Protein AF-A0A2V8KGR1-F1 (afdb_monomer_lite)

Foldseek 3Di:
DWADPFDDGDWDWDWDFDQWDDDDPDIDGRDIDIDTDDPVCVVVDPDDDAQVRQVQFDWDQDPVVRDIDTHNDDDDDPPPDDDFDWDDFDRWIWTWDADVNDIDIDTDDPPDPDDDDDPVVCVVVVNDPPPPPPDDPDRTHDTGGDDDDDDDPD

Radius of gyration: 18.19 Å; chains: 1; bounding box: 39×39×48 Å

Secondary structure (DSSP, 8-state):
-B--SSSSS-B--EEEEEEEEEETTEEEEEEEEEE---TTHHHH-S----HHHHTTSEEEEETTTTEEEEESSPPPPPTT------EEETTEEEEEEEETTEEEEEE--TT-SS----HHHHHHTT--TTSTT--------------S------

pLDDT: mean 80.31, std 16.58, range [27.61, 96.88]

Structure (mmCIF, N/CA/C/O backbone):
data_AF-A0A2V8KGR1-F1
#
_entry.id   AF-A0A2V8KGR1-F1
#
loop_
_atom_site.group_PDB
_atom_site.id
_atom_site.type_symbol
_atom_site.label_atom_id
_atom_site.label_alt_id
_atom_site.label_comp_id
_atom_site.label_asym_id
_atom_site.label_entity_id
_atom_site.label_seq_id
_atom_site.pdbx_PDB_ins_code
_atom_site.Cartn_x
_atom_site.Cartn_y
_atom_site.Cartn_z
_atom_site.occupancy
_atom_site.B_iso_or_equiv
_atom_site.auth_seq_id
_atom_site.auth_comp_id
_atom_site.auth_asym_id
_atom_site.auth_atom_id
_atom_site.pdbx_PDB_model_num
ATOM 1 N N . MET A 1 1 ? 5.057 18.222 -7.272 1.00 41.38 1 MET A N 1
ATOM 2 C CA . MET A 1 1 ? 5.621 17.840 -5.953 1.00 41.38 1 MET A CA 1
ATOM 3 C C . MET A 1 1 ? 4.962 16.544 -5.471 1.00 41.38 1 MET A C 1
ATOM 5 O O . MET A 1 1 ? 3.904 16.206 -5.985 1.00 41.38 1 MET A O 1
ATOM 9 N N . VAL A 1 2 ? 5.567 15.798 -4.538 1.00 46.12 2 VAL A N 1
ATOM 10 C CA . VAL A 1 2 ? 5.048 14.506 -4.032 1.00 46.12 2 VAL A CA 1
ATOM 11 C C . VAL A 1 2 ? 4.695 14.666 -2.539 1.00 46.12 2 VAL A C 1
ATOM 13 O O . VAL A 1 2 ? 5.560 14.976 -1.726 1.00 46.12 2 VAL A O 1
ATOM 16 N N . TYR A 1 3 ? 3.400 14.586 -2.212 1.00 50.22 3 TYR A N 1
ATOM 17 C CA . TYR A 1 3 ? 2.800 14.676 -0.865 1.00 50.22 3 TYR A CA 1
ATOM 18 C C . TYR A 1 3 ? 2.399 13.311 -0.286 1.00 50.22 3 TYR A C 1
ATOM 20 O O . TYR A 1 3 ? 1.407 12.711 -0.713 1.00 50.22 3 TYR A O 1
ATOM 28 N N . GLY A 1 4 ? 3.165 12.819 0.685 1.00 53.12 4 GLY A N 1
ATOM 29 C CA . GLY A 1 4 ? 2.886 11.546 1.340 1.00 53.12 4 GLY A CA 1
ATOM 30 C C . GLY A 1 4 ? 1.766 11.655 2.355 1.00 53.12 4 GLY A C 1
ATOM 31 O O . GLY A 1 4 ? 1.588 12.693 2.992 1.00 53.12 4 GLY A O 1
ATOM 32 N N . ILE A 1 5 ? 1.022 10.565 2.533 1.00 49.81 5 ILE A N 1
ATOM 33 C CA . ILE A 1 5 ? 0.275 10.368 3.772 1.00 49.81 5 ILE A CA 1
ATOM 34 C C . ILE A 1 5 ? 1.272 9.742 4.753 1.00 49.81 5 ILE A C 1
ATOM 36 O O . ILE A 1 5 ? 1.538 8.547 4.703 1.00 49.81 5 ILE A O 1
ATOM 40 N N . GLY A 1 6 ? 1.877 10.595 5.581 1.00 50.88 6 GLY A N 1
ATOM 41 C CA . GLY A 1 6 ? 2.868 10.241 6.598 1.00 50.88 6 GLY A CA 1
ATOM 42 C C . GLY A 1 6 ? 4.137 11.092 6.488 1.00 50.88 6 GLY A C 1
ATOM 43 O O . GLY A 1 6 ? 4.837 11.039 5.489 1.00 50.88 6 GLY A O 1
ATOM 44 N N . GLY A 1 7 ? 4.504 11.812 7.548 1.00 52.94 7 GLY A N 1
ATOM 45 C CA . GLY A 1 7 ? 5.846 12.395 7.691 1.00 52.94 7 GLY A CA 1
ATOM 46 C C . GLY A 1 7 ? 6.044 13.796 7.108 1.00 52.94 7 GLY A C 1
ATOM 47 O O . GLY A 1 7 ? 5.132 14.376 6.528 1.00 52.94 7 GLY A O 1
ATOM 48 N N . ALA A 1 8 ? 7.241 14.351 7.358 1.00 48.28 8 ALA A N 1
ATOM 49 C CA . ALA A 1 8 ? 7.606 15.773 7.496 1.00 48.28 8 ALA A CA 1
ATOM 50 C C . ALA A 1 8 ? 7.490 16.683 6.247 1.00 48.28 8 ALA A C 1
ATOM 52 O O . ALA A 1 8 ? 8.313 17.572 6.031 1.00 48.28 8 ALA A O 1
ATOM 53 N N . GLY A 1 9 ? 6.436 16.525 5.452 1.00 57.50 9 GLY A N 1
ATOM 54 C CA . GLY A 1 9 ? 6.117 17.414 4.347 1.00 57.50 9 GLY A CA 1
ATOM 55 C C . GLY A 1 9 ? 6.811 17.041 3.040 1.00 57.50 9 GLY A C 1
ATOM 56 O O . GLY A 1 9 ? 7.063 15.881 2.737 1.00 57.50 9 GLY A O 1
ATOM 57 N N . LYS A 1 10 ? 7.010 18.053 2.199 1.00 57.62 10 LYS A N 1
ATOM 58 C CA . LYS A 1 10 ? 7.385 17.915 0.790 1.00 57.62 10 LYS A CA 1
ATOM 59 C C . LYS A 1 10 ? 8.827 17.431 0.649 1.00 57.62 10 LYS A C 1
ATOM 61 O O . LYS A 1 10 ? 9.735 18.085 1.151 1.00 57.62 10 LYS A O 1
ATOM 66 N N . VAL A 1 11 ? 9.035 16.366 -0.121 1.00 63.50 11 VAL A N 1
ATOM 67 C CA . VAL A 1 11 ? 10.366 15.979 -0.605 1.00 63.50 11 VAL A CA 1
ATOM 68 C C . VAL A 1 11 ? 10.469 16.362 -2.079 1.00 63.50 11 VAL A C 1
ATOM 70 O O . VAL A 1 11 ? 9.595 16.014 -2.881 1.00 63.50 11 VAL A O 1
ATOM 73 N N . ASP A 1 12 ? 11.523 17.093 -2.445 1.00 66.56 12 ASP A N 1
ATOM 74 C CA . ASP A 1 12 ? 11.815 17.363 -3.850 1.00 66.56 12 ASP A CA 1
ATOM 75 C C . ASP A 1 12 ? 12.195 16.055 -4.545 1.00 66.56 12 ASP A C 1
ATOM 77 O O . ASP A 1 12 ? 13.156 15.378 -4.179 1.00 66.56 12 ASP A O 1
ATOM 81 N N . THR A 1 13 ? 11.425 15.703 -5.570 1.00 69.94 13 THR A N 1
ATOM 82 C CA . THR A 1 13 ? 11.670 14.527 -6.401 1.00 69.94 13 THR A CA 1
ATOM 83 C C . THR A 1 13 ? 11.960 14.959 -7.831 1.00 69.94 13 THR A C 1
ATOM 85 O O . THR A 1 13 ? 11.385 15.925 -8.339 1.00 69.94 13 THR A O 1
ATOM 88 N N . LYS A 1 14 ? 12.853 14.229 -8.498 1.00 78.25 14 LYS A N 1
ATOM 89 C CA . LYS A 1 14 ? 13.087 14.346 -9.937 1.00 78.25 1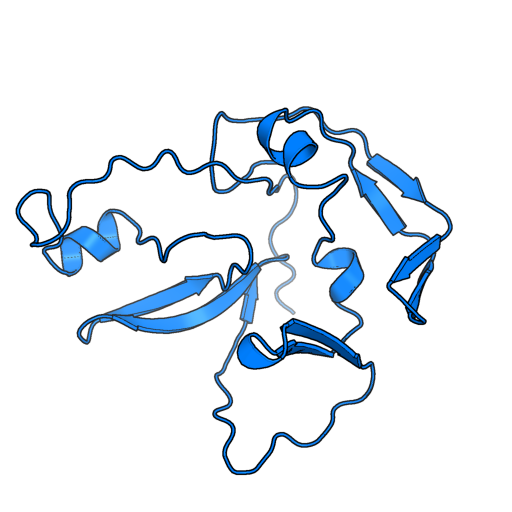4 LYS A CA 1
ATOM 90 C C . LYS A 1 14 ? 12.598 13.070 -10.603 1.00 78.25 14 LYS A C 1
ATOM 92 O O . LYS A 1 14 ? 12.900 11.980 -10.122 1.00 78.25 14 LYS A O 1
ATOM 97 N N . LEU A 1 15 ? 11.847 13.225 -11.691 1.00 81.50 15 LEU A N 1
ATOM 98 C CA . LEU A 1 15 ? 11.360 12.112 -12.500 1.00 81.50 15 LEU A CA 1
ATOM 99 C C . LEU A 1 15 ? 12.330 11.836 -13.648 1.00 81.50 15 LEU A C 1
ATOM 101 O O . LEU A 1 15 ? 12.740 12.753 -14.359 1.00 81.50 15 LEU A O 1
ATOM 105 N N . TYR A 1 16 ? 12.640 10.562 -13.849 1.00 86.25 16 TYR A N 1
ATOM 106 C CA . TYR A 1 16 ? 13.485 10.065 -14.928 1.00 86.25 16 TYR A CA 1
ATOM 107 C C . TYR A 1 16 ? 12.762 8.947 -15.675 1.00 86.25 16 TYR A C 1
ATOM 109 O O . TYR A 1 16 ? 12.015 8.178 -15.077 1.00 86.25 16 TYR A O 1
ATOM 117 N N . GLY A 1 17 ? 12.991 8.833 -16.981 1.00 88.56 17 GLY A N 1
ATOM 118 C CA . GLY A 1 17 ? 12.530 7.679 -17.750 1.00 88.56 17 GLY A CA 1
ATOM 119 C C . GLY A 1 17 ? 13.525 6.529 -17.633 1.00 88.56 17 GLY A C 1
ATOM 120 O O . GLY A 1 17 ? 14.695 6.692 -17.976 1.00 88.56 17 GLY A O 1
ATOM 121 N N . VAL A 1 18 ? 13.064 5.362 -17.193 1.00 91.94 18 VAL A N 1
ATOM 122 C CA . VAL A 1 18 ? 13.853 4.127 -17.170 1.00 91.94 18 VAL A CA 1
ATOM 123 C C . VAL A 1 18 ? 13.331 3.179 -18.243 1.00 91.94 18 VAL A C 1
ATOM 125 O O . VAL A 1 18 ? 12.129 2.945 -18.376 1.00 91.94 18 VAL A O 1
ATOM 128 N N . LYS A 1 19 ? 14.253 2.627 -19.041 1.00 94.44 19 LYS A N 1
ATOM 129 C CA . LYS A 1 19 ? 13.914 1.766 -20.182 1.00 94.44 19 LYS A CA 1
ATOM 130 C C . LYS A 1 19 ? 13.185 0.497 -19.751 1.00 94.44 19 LYS A C 1
ATOM 132 O O . LYS A 1 19 ? 12.259 0.076 -20.438 1.00 94.44 19 LYS A O 1
ATOM 137 N N . GLU A 1 20 ? 13.626 -0.123 -18.663 1.00 94.06 20 GLU A N 1
ATOM 138 C CA . GLU A 1 20 ? 13.070 -1.376 -18.162 1.00 94.06 20 GLU A CA 1
ATOM 139 C C . GLU A 1 20 ? 13.290 -1.500 -16.651 1.00 94.06 20 GLU A C 1
ATOM 141 O O . GLU A 1 20 ? 14.375 -1.194 -16.161 1.00 94.06 20 GLU A O 1
ATOM 146 N N . ILE A 1 21 ? 12.272 -1.985 -15.940 1.00 91.50 21 ILE A N 1
ATOM 147 C CA . ILE A 1 21 ? 12.392 -2.574 -14.605 1.00 91.50 21 ILE A CA 1
ATOM 148 C C . ILE A 1 21 ? 11.990 -4.045 -14.720 1.00 91.50 21 ILE A C 1
ATOM 150 O O . ILE A 1 21 ? 10.981 -4.371 -15.352 1.00 91.50 21 ILE A O 1
ATOM 154 N N . ALA A 1 22 ? 12.784 -4.924 -14.112 1.00 92.94 22 ALA A N 1
ATOM 155 C CA . ALA A 1 22 ? 12.485 -6.345 -14.001 1.00 92.94 22 ALA A CA 1
ATOM 156 C C . ALA A 1 22 ? 12.146 -6.699 -12.547 1.00 92.94 22 ALA A C 1
ATOM 158 O O . ALA A 1 22 ? 12.873 -6.320 -11.631 1.00 92.94 22 ALA A O 1
ATOM 159 N N . VAL A 1 23 ? 11.052 -7.433 -12.353 1.00 89.44 23 VAL A N 1
ATOM 160 C CA . VAL A 1 23 ? 10.612 -7.985 -11.066 1.00 89.44 23 VAL A CA 1
ATOM 161 C C . VAL A 1 23 ? 10.447 -9.489 -11.262 1.00 89.44 23 VAL A C 1
ATOM 163 O O . VAL A 1 23 ? 9.437 -9.950 -11.796 1.00 89.44 23 VAL A O 1
ATOM 166 N N . GLY A 1 24 ? 11.486 -10.252 -10.917 1.00 88.38 24 GLY A N 1
ATOM 167 C CA . GLY A 1 24 ? 11.596 -11.648 -11.345 1.00 88.38 24 GLY A CA 1
ATOM 168 C C . GLY A 1 24 ? 11.547 -11.753 -12.874 1.00 88.38 24 GLY A C 1
ATOM 169 O O . GLY A 1 24 ? 12.273 -11.043 -13.572 1.00 88.38 24 GLY A O 1
ATOM 170 N N . ASP A 1 25 ? 10.646 -12.587 -13.393 1.00 89.50 25 ASP A N 1
ATOM 171 C CA . ASP A 1 25 ? 10.454 -12.786 -14.839 1.00 89.50 25 ASP A CA 1
ATOM 172 C C . ASP A 1 25 ? 9.572 -11.713 -15.502 1.00 89.50 25 ASP A C 1
ATOM 174 O O . ASP A 1 25 ? 9.445 -11.654 -16.730 1.00 89.50 25 ASP A O 1
ATOM 178 N N . VAL A 1 26 ? 8.948 -10.842 -14.706 1.00 90.94 26 VAL A N 1
ATOM 179 C CA . VAL A 1 26 ? 8.109 -9.760 -15.216 1.00 90.94 26 VAL A CA 1
ATOM 180 C C . VAL A 1 26 ? 8.984 -8.577 -15.608 1.00 90.94 26 VAL A C 1
ATOM 182 O O . VAL A 1 26 ? 9.727 -8.037 -14.794 1.00 90.94 26 VAL A O 1
ATOM 185 N N . LYS A 1 27 ? 8.852 -8.127 -16.858 1.00 92.38 27 LYS A N 1
ATOM 186 C CA . LYS A 1 27 ? 9.534 -6.938 -17.385 1.00 92.38 27 LYS A CA 1
ATOM 187 C C . LYS A 1 27 ? 8.529 -5.844 -17.709 1.00 92.38 27 LYS A C 1
ATOM 189 O O . LYS A 1 27 ? 7.584 -6.079 -18.468 1.00 92.38 27 LYS A O 1
ATOM 194 N N . ILE A 1 28 ? 8.771 -4.648 -17.183 1.00 90.56 28 ILE A N 1
ATOM 195 C CA . ILE A 1 28 ? 7.973 -3.442 -17.423 1.00 90.56 28 ILE A CA 1
ATOM 196 C C . ILE A 1 28 ? 8.874 -2.422 -18.108 1.00 90.56 28 ILE A C 1
ATOM 198 O O . ILE A 1 28 ? 9.984 -2.175 -17.647 1.00 90.56 28 ILE A O 1
ATOM 202 N N . LYS A 1 29 ? 8.424 -1.850 -19.226 1.00 91.56 29 LYS A N 1
ATOM 203 C CA . LYS A 1 29 ? 9.237 -0.961 -20.067 1.00 91.56 29 LYS A CA 1
ATOM 204 C C . LYS A 1 29 ? 8.758 0.483 -19.989 1.00 91.56 29 LYS A C 1
ATOM 206 O O . LYS A 1 29 ? 7.575 0.718 -19.779 1.00 91.56 29 LYS A O 1
ATOM 211 N N . ASN A 1 30 ? 9.667 1.421 -20.257 1.00 89.12 30 ASN A N 1
ATOM 212 C CA . ASN A 1 30 ? 9.395 2.860 -20.373 1.00 89.12 30 ASN A CA 1
ATOM 213 C C . ASN A 1 30 ? 8.689 3.445 -19.140 1.00 89.12 30 ASN A C 1
ATOM 215 O O . ASN A 1 30 ? 7.652 4.096 -19.257 1.00 89.12 30 ASN A O 1
ATOM 219 N N . ILE A 1 31 ? 9.246 3.194 -17.957 1.00 87.88 31 ILE A N 1
ATOM 220 C CA . ILE A 1 31 ? 8.615 3.559 -16.691 1.00 87.88 31 ILE A CA 1
ATOM 221 C C . ILE A 1 31 ? 9.192 4.878 -16.153 1.00 87.88 31 ILE A C 1
ATOM 223 O O . ILE A 1 31 ? 10.416 5.058 -16.172 1.00 87.88 31 ILE A O 1
ATOM 227 N N . PRO A 1 32 ? 8.358 5.812 -15.666 1.00 85.62 32 PRO A N 1
ATOM 228 C CA . PRO A 1 32 ? 8.848 6.952 -14.906 1.00 85.62 32 PRO A CA 1
ATOM 229 C C . PRO A 1 32 ? 9.301 6.499 -13.512 1.00 85.62 32 PRO A C 1
ATOM 231 O O . PRO A 1 32 ? 8.576 5.799 -12.808 1.00 85.62 32 PRO A O 1
ATOM 234 N N . VAL A 1 33 ? 10.489 6.932 -13.099 1.00 87.69 33 VAL A N 1
ATOM 235 C CA . VAL A 1 33 ? 11.061 6.679 -11.773 1.00 87.69 33 VAL A CA 1
ATOM 236 C C . VAL A 1 33 ? 11.352 8.010 -11.101 1.00 87.69 33 VAL A C 1
ATOM 238 O O . VAL A 1 33 ? 12.084 8.841 -11.638 1.00 87.69 33 VAL A O 1
ATOM 241 N N . GLY A 1 34 ? 10.764 8.211 -9.924 1.00 86.88 34 GLY A N 1
ATOM 242 C CA . GLY A 1 34 ? 11.102 9.321 -9.041 1.00 86.88 34 GLY A CA 1
ATOM 243 C C . GLY A 1 34 ? 12.247 8.944 -8.114 1.00 86.88 34 GLY A C 1
ATOM 244 O O . GLY A 1 34 ? 12.255 7.853 -7.551 1.00 86.88 34 GLY A O 1
ATOM 245 N N . THR A 1 35 ? 13.205 9.847 -7.933 1.00 84.50 35 THR A N 1
ATOM 246 C CA . THR A 1 35 ? 14.246 9.694 -6.908 1.00 84.50 35 THR A CA 1
ATOM 247 C C . THR A 1 35 ? 13.823 10.394 -5.625 1.00 84.50 35 THR A C 1
ATOM 249 O O . THR A 1 35 ? 13.231 11.476 -5.682 1.00 84.50 35 THR A O 1
ATOM 252 N N . PHE A 1 36 ? 14.176 9.822 -4.481 1.00 79.56 36 PHE A N 1
ATOM 253 C CA . PHE A 1 36 ? 14.004 10.434 -3.167 1.00 79.56 36 PHE A CA 1
ATOM 254 C C . PHE A 1 36 ? 15.323 10.352 -2.388 1.00 79.56 36 PHE A C 1
ATOM 256 O O . PHE A 1 36 ? 16.189 9.539 -2.705 1.00 79.56 36 PHE A O 1
ATOM 263 N N . ASN A 1 37 ? 15.482 11.215 -1.388 1.00 78.19 37 ASN A N 1
ATOM 264 C CA . ASN A 1 37 ? 16.579 11.148 -0.427 1.00 78.19 37 ASN A CA 1
ATOM 265 C C . ASN A 1 37 ? 15.980 11.166 0.981 1.00 78.19 37 ASN A C 1
ATOM 267 O O . ASN A 1 37 ? 15.936 12.206 1.634 1.00 78.19 37 ASN A O 1
ATOM 271 N N . ASP A 1 38 ? 15.437 10.019 1.386 1.00 77.38 38 ASP A N 1
ATOM 272 C CA . ASP A 1 38 ? 14.837 9.808 2.700 1.00 77.38 38 ASP A CA 1
ATOM 273 C C . ASP A 1 38 ? 15.696 8.787 3.461 1.00 77.38 38 ASP A C 1
ATOM 275 O O . ASP A 1 38 ? 15.714 7.611 3.088 1.00 77.38 38 ASP A O 1
ATOM 279 N N . PRO A 1 39 ? 16.425 9.208 4.510 1.00 74.75 39 PRO A N 1
ATOM 280 C CA . PRO A 1 39 ? 17.310 8.316 5.249 1.00 74.75 39 PRO A CA 1
ATOM 281 C C . PRO A 1 39 ? 16.610 7.121 5.902 1.00 74.75 39 PRO A C 1
ATOM 283 O O . PRO A 1 39 ? 17.276 6.120 6.155 1.00 7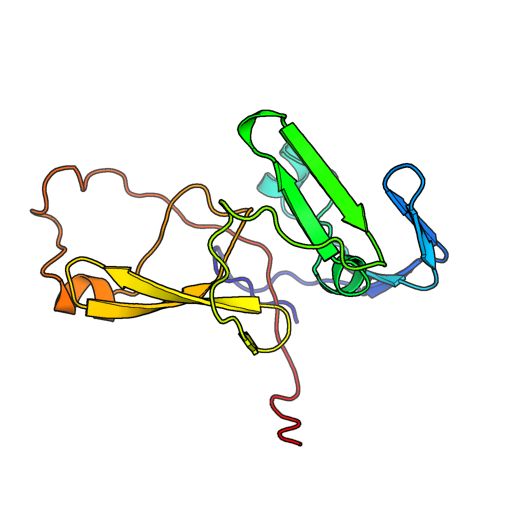4.75 39 PRO A O 1
ATOM 286 N N . LEU A 1 40 ? 15.311 7.209 6.215 1.00 74.12 40 LEU A N 1
ATOM 287 C CA . LEU A 1 40 ? 14.571 6.108 6.835 1.00 74.12 40 LEU A CA 1
ATOM 288 C C . LEU A 1 40 ? 14.246 5.033 5.804 1.00 74.12 40 LEU A C 1
ATOM 290 O O . LEU A 1 40 ? 14.483 3.853 6.053 1.00 74.12 40 LEU A O 1
ATOM 294 N N . VAL A 1 41 ? 13.755 5.435 4.631 1.00 74.94 41 VAL A N 1
ATOM 295 C CA . VAL A 1 41 ? 13.461 4.483 3.553 1.00 74.94 41 VAL A CA 1
ATOM 296 C C . VAL A 1 41 ? 14.754 3.876 3.014 1.00 74.94 41 VAL A C 1
ATOM 298 O O . VAL A 1 41 ? 14.831 2.658 2.906 1.00 74.94 41 VAL A O 1
ATOM 301 N N . SER A 1 42 ? 15.792 4.684 2.772 1.00 80.44 42 SER A N 1
ATOM 302 C CA . SER A 1 42 ? 17.064 4.211 2.201 1.00 80.44 42 SER A CA 1
ATOM 303 C C . SER A 1 42 ? 17.838 3.230 3.096 1.00 80.44 42 SER A C 1
ATOM 305 O O . SER A 1 42 ? 18.744 2.559 2.615 1.00 80.44 42 SER A O 1
ATOM 307 N N . GLN A 1 43 ? 17.516 3.136 4.392 1.00 82.31 43 GLN A N 1
ATOM 308 C CA . GLN A 1 43 ? 18.060 2.095 5.279 1.00 82.31 43 GLN A CA 1
ATOM 309 C C . GLN A 1 43 ? 17.310 0.762 5.167 1.00 82.31 43 GLN A C 1
ATOM 311 O O . GLN A 1 43 ? 17.871 -0.283 5.487 1.00 82.31 43 GLN A O 1
ATOM 316 N N . LEU A 1 44 ? 16.043 0.800 4.754 1.00 82.25 44 LEU A N 1
ATOM 317 C CA . LEU A 1 44 ? 15.165 -0.367 4.676 1.00 82.25 44 LEU A CA 1
ATOM 318 C C . LEU A 1 44 ? 15.090 -0.945 3.259 1.00 82.25 44 LEU A C 1
ATOM 320 O O . LEU A 1 44 ? 14.964 -2.158 3.105 1.00 82.25 44 LEU A O 1
ATOM 324 N N . ALA A 1 45 ? 15.137 -0.092 2.235 1.00 85.94 45 ALA A N 1
ATOM 325 C CA . ALA A 1 45 ? 15.010 -0.478 0.838 1.00 85.94 45 ALA A CA 1
ATOM 326 C C . ALA A 1 45 ? 15.683 0.533 -0.103 1.00 85.94 45 ALA A C 1
ATOM 328 O O . ALA A 1 45 ? 15.685 1.737 0.145 1.00 85.94 45 ALA A O 1
ATOM 329 N N . ASP A 1 46 ? 16.149 0.045 -1.254 1.00 89.25 46 ASP A N 1
ATOM 330 C CA . ASP A 1 46 ? 16.727 0.883 -2.316 1.00 89.25 46 ASP A CA 1
ATOM 331 C C . ASP A 1 46 ? 15.672 1.679 -3.110 1.00 89.25 46 ASP A C 1
ATOM 333 O O . ASP A 1 46 ? 16.004 2.551 -3.914 1.00 89.25 46 ASP A O 1
ATOM 337 N N . GLY A 1 47 ? 14.383 1.380 -2.927 1.00 88.38 47 GLY A N 1
ATOM 338 C CA . GLY A 1 47 ? 13.304 2.046 -3.644 1.00 88.38 47 GLY A CA 1
ATOM 339 C C . GLY A 1 47 ? 11.912 1.534 -3.288 1.00 88.38 47 GLY A C 1
ATOM 340 O O . GLY A 1 47 ? 11.750 0.561 -2.556 1.00 88.38 47 GLY A O 1
ATOM 341 N N . ILE A 1 48 ? 10.896 2.199 -3.841 1.00 87.62 48 ILE A N 1
ATOM 342 C CA . ILE A 1 48 ? 9.481 1.854 -3.665 1.00 87.62 48 ILE A CA 1
ATOM 343 C C . ILE A 1 48 ? 8.897 1.483 -5.027 1.00 87.62 48 ILE A C 1
ATOM 345 O O . ILE A 1 48 ? 8.960 2.271 -5.973 1.00 87.62 48 ILE A O 1
ATOM 349 N N . LEU A 1 49 ? 8.292 0.297 -5.124 1.00 88.56 49 LEU A N 1
ATOM 350 C CA . LEU A 1 49 ? 7.567 -0.124 -6.319 1.00 88.56 49 LEU A CA 1
ATOM 351 C C . LEU A 1 49 ? 6.122 0.381 -6.251 1.00 88.56 49 LEU A C 1
ATOM 353 O O . LEU A 1 49 ? 5.283 -0.169 -5.543 1.00 88.56 49 LEU A O 1
ATOM 357 N N . GLY A 1 50 ? 5.850 1.471 -6.967 1.00 86.56 50 GLY A N 1
ATOM 358 C CA . GLY A 1 50 ? 4.547 2.130 -6.955 1.00 86.56 50 GLY A CA 1
ATOM 359 C C . GLY A 1 50 ? 3.485 1.439 -7.812 1.00 86.56 50 GLY A C 1
ATOM 360 O O . GLY A 1 50 ? 3.770 0.641 -8.706 1.00 86.56 50 GLY A O 1
ATOM 361 N N . THR A 1 51 ? 2.232 1.832 -7.598 1.00 81.44 51 THR A N 1
ATOM 362 C CA . THR A 1 51 ? 1.072 1.277 -8.309 1.00 81.44 51 THR A CA 1
ATOM 363 C C . THR A 1 51 ? 1.085 1.526 -9.816 1.00 81.44 51 THR A C 1
ATOM 365 O O . THR A 1 51 ? 0.519 0.719 -10.535 1.00 81.44 51 THR A O 1
ATOM 368 N N . ALA A 1 52 ? 1.785 2.546 -10.326 1.00 77.94 52 ALA A N 1
ATOM 369 C CA . ALA A 1 52 ? 1.957 2.746 -11.772 1.00 77.94 52 ALA A CA 1
ATOM 370 C C . ALA A 1 52 ? 2.697 1.585 -12.463 1.00 77.94 52 ALA A C 1
ATOM 372 O O . ALA A 1 52 ? 2.452 1.304 -13.630 1.00 77.94 52 ALA A O 1
ATOM 373 N N . ALA A 1 53 ? 3.599 0.904 -11.749 1.00 84.69 53 ALA A N 1
ATOM 374 C CA . ALA A 1 53 ? 4.256 -0.297 -12.257 1.00 84.69 53 ALA A CA 1
ATOM 375 C C . ALA A 1 53 ? 3.363 -1.537 -12.122 1.00 84.69 53 ALA A C 1
ATOM 377 O O . ALA A 1 53 ? 3.432 -2.460 -12.929 1.00 84.69 53 ALA A O 1
ATOM 378 N N . LEU A 1 54 ? 2.529 -1.560 -11.084 1.00 88.31 54 LEU A N 1
ATOM 379 C CA . LEU A 1 54 ? 1.745 -2.728 -10.706 1.00 88.31 54 LEU A CA 1
ATOM 380 C C . LEU A 1 54 ? 0.339 -2.754 -11.329 1.00 88.31 54 LEU A C 1
ATOM 382 O O . LEU A 1 54 ? -0.283 -3.811 -11.351 1.00 88.31 54 LEU A O 1
ATOM 386 N N . SER A 1 55 ? -0.159 -1.634 -11.861 1.00 86.25 55 SER A N 1
ATOM 387 C CA . SER A 1 55 ? -1.535 -1.483 -12.363 1.00 86.25 55 SER A CA 1
ATOM 388 C C . SER A 1 55 ? -1.878 -2.363 -13.567 1.00 86.25 55 SER A C 1
ATOM 390 O O . SER A 1 55 ? -3.055 -2.566 -13.849 1.00 86.25 55 SER A O 1
ATOM 392 N N . ASP A 1 56 ? -0.874 -2.909 -14.254 1.00 85.88 56 ASP A N 1
ATOM 393 C CA . ASP A 1 56 ? -1.054 -3.839 -15.379 1.00 85.88 56 ASP A CA 1
ATOM 394 C C . ASP A 1 56 ? -1.242 -5.301 -14.932 1.00 85.88 56 ASP A C 1
ATOM 396 O O . ASP A 1 56 ? -1.388 -6.206 -15.763 1.00 85.88 56 ASP A O 1
ATOM 400 N N . PHE A 1 57 ? -1.205 -5.554 -13.623 1.00 90.69 57 PHE A N 1
ATOM 401 C CA . PHE A 1 57 ? -1.240 -6.889 -13.047 1.00 90.69 57 PHE A CA 1
ATOM 402 C C . PHE A 1 57 ? -2.393 -7.046 -12.062 1.00 90.69 57 PHE A C 1
ATOM 404 O O . PHE A 1 57 ? -2.814 -6.130 -11.362 1.00 90.69 57 PHE A O 1
ATOM 411 N N . ILE A 1 58 ? -2.857 -8.282 -11.968 1.00 91.56 58 ILE A N 1
ATOM 412 C CA . ILE A 1 58 ? -3.553 -8.807 -10.807 1.00 91.56 58 ILE A CA 1
ATOM 413 C C . ILE A 1 58 ? -2.470 -9.176 -9.805 1.00 91.56 58 ILE A C 1
ATOM 415 O O . ILE A 1 58 ? -1.616 -10.021 -10.088 1.00 91.56 58 ILE A O 1
ATOM 419 N N . ILE A 1 59 ? -2.510 -8.501 -8.663 1.00 91.81 59 ILE A N 1
ATOM 420 C CA . ILE A 1 59 ? -1.512 -8.600 -7.607 1.00 91.81 59 ILE A CA 1
ATOM 421 C C . ILE A 1 59 ? -2.095 -9.469 -6.499 1.00 91.81 59 ILE A C 1
ATOM 423 O O . ILE A 1 59 ? -3.169 -9.161 -5.981 1.00 91.81 59 ILE A O 1
ATOM 427 N N . THR A 1 60 ? -1.382 -10.525 -6.119 1.00 91.69 60 THR A N 1
ATOM 428 C CA . THR A 1 60 ? -1.721 -11.330 -4.939 1.00 91.69 60 THR A CA 1
ATOM 429 C C . THR A 1 60 ? -0.580 -11.247 -3.941 1.00 91.69 60 THR A C 1
ATOM 431 O O . THR A 1 60 ? 0.560 -11.560 -4.275 1.00 91.69 60 THR A O 1
ATOM 434 N N . VAL A 1 61 ? -0.889 -10.821 -2.716 1.00 92.62 61 VAL A N 1
ATOM 435 C CA . VAL A 1 61 ? 0.055 -10.826 -1.594 1.00 92.62 61 VAL A CA 1
ATOM 436 C C . VAL A 1 61 ? -0.304 -11.996 -0.688 1.00 92.62 61 VAL A C 1
ATOM 438 O O . VAL A 1 61 ? -1.332 -11.982 -0.012 1.00 92.62 61 VAL A O 1
ATOM 441 N N . ASN A 1 62 ? 0.535 -13.024 -0.686 1.00 93.38 62 ASN A N 1
ATOM 442 C CA . ASN A 1 62 ? 0.385 -14.191 0.168 1.00 93.38 62 ASN A CA 1
ATOM 443 C C . ASN A 1 62 ? 1.303 -14.035 1.385 1.00 93.38 62 ASN A C 1
ATOM 445 O O . ASN A 1 62 ? 2.464 -14.444 1.358 1.00 93.38 62 ASN A O 1
ATOM 449 N N . TYR A 1 63 ? 0.780 -13.414 2.447 1.00 93.31 63 TYR A N 1
ATOM 450 C CA . TYR A 1 63 ? 1.542 -13.147 3.671 1.00 93.31 63 TYR A CA 1
ATOM 451 C C . TYR A 1 63 ? 2.080 -14.422 4.345 1.00 93.31 63 TYR A C 1
ATOM 453 O O . TYR A 1 63 ? 3.273 -14.447 4.634 1.00 93.31 63 TYR A O 1
ATOM 461 N N . PRO A 1 64 ? 1.293 -15.502 4.556 1.00 94.94 64 PRO A N 1
ATOM 462 C CA . PRO A 1 64 ? 1.825 -16.727 5.159 1.00 94.94 64 PRO A CA 1
ATOM 463 C C . PRO A 1 64 ? 2.972 -17.364 4.365 1.00 94.94 64 PRO A C 1
ATOM 465 O O . PRO A 1 64 ? 3.896 -17.912 4.961 1.00 94.94 64 PRO A O 1
ATOM 468 N N . ALA A 1 65 ? 2.923 -17.294 3.029 1.00 96.44 65 ALA A N 1
ATOM 469 C CA . ALA A 1 65 ? 3.972 -17.838 2.167 1.00 96.44 65 ALA A CA 1
ATOM 470 C C . ALA A 1 65 ? 5.109 -16.844 1.870 1.00 96.44 65 ALA A C 1
ATOM 472 O O . ALA A 1 65 ? 6.089 -17.233 1.240 1.00 96.44 65 ALA A O 1
ATOM 473 N N . ASN A 1 66 ? 4.998 -15.585 2.307 1.00 94.88 66 ASN A N 1
ATOM 474 C CA . ASN A 1 66 ? 5.902 -14.485 1.954 1.00 94.88 66 ASN A CA 1
ATOM 475 C C . ASN A 1 66 ? 6.082 -14.316 0.433 1.00 94.88 66 ASN A C 1
ATOM 477 O O . ASN A 1 66 ? 7.201 -14.186 -0.063 1.00 94.88 66 ASN A O 1
ATOM 481 N N . GLN A 1 67 ? 4.980 -14.345 -0.320 1.00 94.94 67 GLN A N 1
ATOM 482 C CA . GLN A 1 67 ? 5.002 -14.288 -1.784 1.00 94.94 67 GLN A CA 1
ATOM 483 C C . GLN A 1 67 ? 4.207 -13.102 -2.330 1.00 94.94 67 GLN A C 1
ATOM 485 O O . GLN A 1 67 ? 3.124 -12.774 -1.843 1.00 94.94 67 GLN A O 1
ATOM 490 N N . LEU A 1 68 ? 4.751 -12.496 -3.386 1.00 93.50 68 LEU A N 1
ATOM 491 C CA . LEU A 1 68 ? 4.067 -11.541 -4.248 1.00 93.50 68 LEU A CA 1
ATOM 492 C C . LEU A 1 68 ? 3.908 -12.178 -5.628 1.00 93.50 68 LEU A C 1
ATOM 494 O O . LEU A 1 68 ? 4.899 -12.481 -6.291 1.00 93.50 68 LEU A O 1
ATOM 498 N N . GLU A 1 69 ? 2.670 -12.352 -6.070 1.00 92.56 69 GLU A N 1
ATOM 499 C CA . GLU A 1 69 ? 2.359 -12.897 -7.388 1.00 92.56 69 GLU A CA 1
ATOM 500 C C . GLU A 1 69 ? 1.800 -11.802 -8.294 1.00 92.56 69 GLU A C 1
ATOM 502 O O . GLU A 1 69 ? 0.916 -11.037 -7.901 1.00 92.56 69 GLU A O 1
ATOM 507 N N . LEU A 1 70 ? 2.302 -11.756 -9.529 1.00 93.00 70 LEU A N 1
ATOM 508 C CA . LEU A 1 70 ? 1.872 -10.823 -10.565 1.00 93.00 70 LEU A CA 1
ATOM 509 C C . LEU A 1 70 ? 1.350 -11.616 -11.764 1.00 93.00 70 LEU A C 1
ATOM 511 O O . LEU A 1 70 ? 2.113 -12.290 -12.455 1.00 93.00 70 LEU A O 1
ATOM 515 N N . SER A 1 71 ? 0.051 -11.518 -12.046 1.00 91.00 71 SER A N 1
ATOM 516 C CA . SER A 1 71 ? -0.569 -12.171 -13.203 1.00 91.00 71 SER A CA 1
ATOM 517 C C . SER A 1 71 ? -1.285 -11.161 -14.086 1.00 91.00 71 SER A C 1
ATOM 519 O O . SER A 1 71 ? -2.017 -10.311 -13.602 1.00 91.00 71 SER A O 1
ATOM 521 N N . ARG A 1 72 ? -1.160 -11.282 -15.409 1.00 88.44 72 ARG A N 1
ATOM 522 C CA . ARG A 1 72 ? -1.987 -10.498 -16.351 1.00 88.44 72 ARG A CA 1
ATOM 523 C C . ARG A 1 72 ? -3.356 -11.122 -16.605 1.00 88.44 72 ARG A C 1
ATOM 525 O O . ARG A 1 72 ? -4.249 -10.473 -17.137 1.00 88.44 72 ARG A O 1
ATOM 532 N N . LYS A 1 73 ? -3.511 -12.409 -16.289 1.00 88.56 73 LYS A N 1
ATOM 533 C CA . LYS A 1 73 ? -4.752 -13.152 -16.504 1.00 88.56 73 LYS A CA 1
ATOM 534 C C . LYS A 1 73 ? -5.445 -13.364 -15.176 1.00 88.56 73 LYS A C 1
ATOM 536 O O . LYS A 1 73 ? -4.833 -13.835 -14.217 1.00 88.56 73 LYS A O 1
ATOM 541 N N . ARG A 1 74 ? -6.743 -13.074 -15.148 1.00 83.12 74 ARG A N 1
ATOM 542 C CA . ARG A 1 74 ? -7.576 -13.401 -13.998 1.00 83.12 74 ARG A CA 1
ATOM 543 C C . ARG A 1 74 ? -7.673 -14.909 -13.861 1.00 83.12 74 ARG A C 1
ATOM 545 O O . ARG A 1 74 ? -8.163 -15.581 -14.764 1.00 83.12 74 ARG A O 1
ATOM 552 N N . GLN A 1 75 ? -7.222 -15.411 -12.722 1.00 81.69 75 GLN A N 1
ATOM 553 C CA . GLN A 1 75 ? -7.592 -16.741 -12.271 1.00 81.69 75 GLN A CA 1
ATOM 554 C C . GLN A 1 75 ? -8.916 -16.640 -11.501 1.00 81.69 75 GLN A C 1
ATOM 556 O O . GLN A 1 75 ? -9.166 -15.619 -10.849 1.00 81.69 75 GLN A O 1
ATOM 561 N N . PRO A 1 76 ? -9.803 -17.643 -11.601 1.00 81.50 76 PRO A N 1
ATOM 562 C CA . PRO A 1 76 ? -10.969 -17.718 -10.736 1.00 81.50 76 PRO A CA 1
ATOM 563 C C . PRO A 1 76 ? -10.525 -17.676 -9.275 1.00 81.50 76 PRO A C 1
ATOM 565 O O . PRO A 1 76 ? -9.601 -18.391 -8.889 1.00 81.50 76 PRO A O 1
ATOM 568 N N . ALA A 1 77 ? -11.176 -16.835 -8.475 1.00 82.62 77 ALA A N 1
ATOM 569 C CA . ALA A 1 77 ? -10.953 -16.864 -7.040 1.00 82.62 77 ALA A CA 1
ATOM 570 C C . ALA A 1 77 ? -11.418 -18.233 -6.502 1.00 82.62 77 ALA A C 1
ATOM 572 O O . ALA A 1 77 ? -12.466 -18.721 -6.946 1.00 82.62 77 ALA A O 1
ATOM 573 N N . PRO A 1 78 ? -10.671 -18.868 -5.583 1.00 83.88 78 PRO A N 1
ATOM 574 C CA . PRO A 1 78 ? -11.148 -20.047 -4.872 1.00 83.88 78 PRO A CA 1
ATOM 575 C C . PRO A 1 78 ? -12.539 -19.813 -4.269 1.00 83.88 78 PRO A C 1
ATOM 577 O O . PRO A 1 78 ? -12.866 -18.705 -3.852 1.00 83.88 78 PRO A O 1
ATOM 580 N N . ALA A 1 79 ? -13.359 -20.862 -4.167 1.00 83.50 79 ALA A N 1
ATOM 581 C CA . ALA A 1 79 ? -14.715 -20.752 -3.612 1.00 83.50 79 ALA A CA 1
ATOM 582 C C . ALA A 1 79 ? -14.748 -20.255 -2.150 1.00 83.50 79 ALA A C 1
ATOM 584 O O . ALA A 1 79 ? -15.779 -19.794 -1.675 1.00 83.50 79 ALA A O 1
ATOM 585 N N . THR A 1 80 ? -13.621 -20.345 -1.441 1.00 89.56 80 THR A N 1
ATOM 586 C CA . THR A 1 80 ? -13.436 -19.872 -0.063 1.00 89.56 80 THR A CA 1
ATOM 587 C C . THR A 1 80 ? -12.939 -18.426 0.023 1.00 89.56 80 THR A C 1
ATOM 589 O O . THR A 1 80 ? -12.614 -17.962 1.112 1.00 89.56 80 THR A O 1
ATOM 592 N N . THR A 1 81 ? -12.810 -17.721 -1.101 1.00 89.56 81 THR A N 1
ATOM 593 C CA . THR A 1 81 ? -12.300 -16.349 -1.142 1.00 89.56 81 THR A CA 1
ATOM 594 C C . THR A 1 81 ? -13.442 -15.346 -1.053 1.00 89.56 81 THR A C 1
ATOM 596 O O . THR A 1 81 ? -14.348 -15.339 -1.884 1.00 89.56 81 THR A O 1
ATOM 599 N N . GLU A 1 82 ? -13.359 -14.448 -0.075 1.00 91.31 82 GLU A N 1
ATOM 600 C CA . GLU A 1 82 ? -14.212 -13.267 -0.022 1.00 91.31 82 GLU A CA 1
ATOM 601 C C . GLU A 1 82 ? -13.729 -12.227 -1.040 1.00 91.31 82 GLU A C 1
ATOM 603 O O . GLU A 1 82 ? -12.547 -11.885 -1.096 1.00 91.31 82 GLU A O 1
ATOM 608 N N . VAL A 1 83 ? -14.650 -11.733 -1.867 1.00 90.94 83 VAL A N 1
ATOM 609 C CA . VAL A 1 83 ? -14.374 -10.698 -2.866 1.00 90.94 83 VAL A CA 1
ATOM 610 C C . VAL A 1 83 ? -15.121 -9.437 -2.461 1.00 90.94 83 VAL A C 1
ATOM 612 O O . VAL A 1 83 ? -16.347 -9.380 -2.544 1.00 90.94 83 VAL A O 1
ATOM 615 N N . LEU A 1 84 ? -14.372 -8.422 -2.037 1.00 92.38 84 LEU A N 1
ATOM 616 C CA . LEU A 1 84 ? -14.922 -7.126 -1.658 1.00 92.38 84 LEU A CA 1
ATOM 617 C C . LEU A 1 84 ? -15.052 -6.207 -2.882 1.00 92.38 84 LEU A C 1
ATOM 619 O O . LEU A 1 84 ? -14.205 -6.258 -3.780 1.00 92.38 84 LEU A O 1
ATOM 623 N N . PRO A 1 85 ? -16.069 -5.327 -2.929 1.00 94.69 85 PRO A N 1
ATOM 624 C CA . PRO A 1 85 ? -16.031 -4.200 -3.846 1.00 94.69 85 PRO A CA 1
ATOM 625 C C . PRO A 1 85 ? -14.855 -3.289 -3.475 1.00 94.69 85 PRO A C 1
ATOM 627 O O . PRO A 1 85 ? -14.570 -3.067 -2.299 1.00 94.69 85 PRO A O 1
ATOM 630 N N . ALA A 1 86 ? -14.191 -2.748 -4.488 1.00 93.38 86 ALA A N 1
ATOM 631 C CA . ALA A 1 86 ? -13.086 -1.822 -4.316 1.00 93.38 86 ALA A CA 1
ATOM 632 C C . ALA A 1 86 ? -13.133 -0.742 -5.395 1.00 93.38 86 ALA A C 1
ATOM 634 O O . ALA A 1 86 ? -13.685 -0.948 -6.480 1.00 93.38 86 ALA A O 1
ATOM 635 N N . TRP A 1 87 ? -12.539 0.407 -5.098 1.00 93.12 87 TRP A N 1
ATOM 636 C CA . TRP A 1 87 ? -12.505 1.551 -6.005 1.00 93.12 87 TRP A CA 1
ATOM 637 C C . TRP A 1 87 ? -11.142 2.213 -5.925 1.00 93.12 87 TRP A C 1
ATOM 639 O O . TRP A 1 87 ? -10.500 2.224 -4.875 1.00 93.12 87 TRP A O 1
ATOM 649 N N . TYR A 1 88 ? -10.725 2.799 -7.039 1.00 87.06 88 TYR A N 1
ATOM 650 C CA . TYR A 1 88 ? -9.476 3.533 -7.115 1.00 87.06 88 TYR A CA 1
ATOM 651 C C . TYR A 1 88 ? -9.755 5.027 -7.062 1.00 87.06 88 TYR A C 1
ATOM 653 O O . TYR A 1 88 ? -10.562 5.544 -7.836 1.00 87.06 88 TYR A O 1
ATOM 661 N N . PHE A 1 89 ? -9.062 5.728 -6.169 1.00 83.69 89 PHE A N 1
ATOM 662 C CA . PHE A 1 89 ? -8.964 7.181 -6.223 1.00 83.69 89 PHE A CA 1
ATOM 663 C C . PHE A 1 89 ? -7.523 7.545 -6.558 1.00 83.69 89 PHE A C 1
ATOM 665 O O . PHE A 1 89 ? -6.630 7.427 -5.717 1.00 83.69 89 PHE A O 1
ATOM 672 N N . SER A 1 90 ? -7.294 7.944 -7.814 1.00 83.38 90 SER A N 1
ATOM 673 C CA . SER A 1 90 ? -5.950 8.006 -8.393 1.00 83.38 90 SER A CA 1
ATOM 674 C C . SER A 1 90 ? -5.254 6.643 -8.255 1.00 83.38 90 SER A C 1
ATOM 676 O O . SER A 1 90 ? -5.689 5.658 -8.845 1.00 83.38 90 SER A O 1
ATOM 678 N N . ASN A 1 91 ? -4.206 6.571 -7.445 1.00 81.81 91 ASN A N 1
ATOM 679 C CA . ASN A 1 91 ? -3.334 5.424 -7.270 1.00 81.81 91 ASN A CA 1
ATOM 680 C C . ASN A 1 91 ? -3.594 4.673 -5.947 1.00 81.81 91 ASN A C 1
ATOM 682 O O . ASN A 1 91 ? -2.854 3.742 -5.630 1.00 81.81 91 ASN A O 1
ATOM 686 N N . LEU A 1 92 ? -4.607 5.095 -5.180 1.00 86.88 92 LEU A N 1
ATOM 687 C CA . LEU A 1 92 ? -5.005 4.511 -3.900 1.00 86.88 92 LEU A CA 1
ATOM 688 C C . LEU A 1 92 ? -6.119 3.485 -4.113 1.00 86.88 92 LEU A C 1
ATOM 690 O O . LEU A 1 92 ? -7.112 3.787 -4.776 1.00 86.88 92 LEU A O 1
ATOM 694 N N . LEU A 1 93 ? -5.968 2.300 -3.520 1.00 91.00 93 LEU A N 1
ATOM 695 C CA . LEU A 1 93 ? -7.003 1.270 -3.473 1.00 91.00 93 LEU A CA 1
ATOM 696 C C . LEU A 1 93 ? -7.857 1.483 -2.226 1.00 91.00 93 LEU A C 1
ATOM 698 O O . LEU A 1 93 ? -7.347 1.377 -1.113 1.00 91.00 93 LEU A O 1
ATOM 702 N N . LEU A 1 94 ? -9.141 1.767 -2.413 1.00 94.44 94 LEU A N 1
ATOM 703 C CA . LEU A 1 94 ? -10.091 1.913 -1.321 1.00 94.44 94 LEU A CA 1
ATOM 704 C C . LEU A 1 94 ? -10.992 0.681 -1.217 1.00 94.44 94 LEU A C 1
ATOM 706 O O . LEU A 1 94 ? -11.407 0.129 -2.237 1.00 94.44 94 LEU A O 1
ATOM 710 N N . VAL A 1 95 ? -11.324 0.293 0.014 1.00 96.88 95 VAL A N 1
ATOM 711 C CA . VAL A 1 95 ? -12.290 -0.770 0.341 1.00 96.88 95 VAL A CA 1
ATOM 712 C C . VAL A 1 95 ? -13.249 -0.317 1.452 1.00 96.88 95 VAL A C 1
ATOM 714 O O . VAL A 1 95 ? -12.859 0.499 2.297 1.00 96.88 95 VAL A O 1
ATOM 717 N N . PRO A 1 96 ? -14.509 -0.792 1.470 1.00 96.00 96 PRO A N 1
ATOM 718 C CA . PRO A 1 96 ? -15.428 -0.495 2.557 1.00 96.00 96 PRO A CA 1
ATOM 719 C C . PRO A 1 96 ? -15.080 -1.375 3.752 1.00 96.00 96 PRO A C 1
ATOM 721 O O . PRO A 1 96 ? -14.904 -2.583 3.611 1.00 96.00 96 PRO A O 1
ATOM 724 N N . VAL A 1 97 ? -15.021 -0.779 4.938 1.00 95.50 97 VAL A N 1
ATOM 725 C CA . VAL A 1 97 ? -14.721 -1.484 6.185 1.00 95.50 97 VAL A CA 1
ATOM 726 C C . VAL A 1 97 ? -15.724 -1.072 7.253 1.00 95.50 97 VAL A C 1
ATOM 728 O O . VAL A 1 97 ? -16.030 0.112 7.407 1.00 95.50 97 VAL A O 1
ATOM 731 N N . SER A 1 98 ? -16.195 -2.056 8.021 1.00 95.06 98 SER A N 1
ATOM 732 C CA . SER A 1 98 ? -16.943 -1.812 9.251 1.00 95.06 98 SER A CA 1
ATOM 733 C C . SER A 1 98 ? -15.998 -1.847 10.446 1.00 95.06 98 SER A C 1
ATOM 735 O O . SER A 1 98 ? -15.319 -2.845 10.677 1.00 95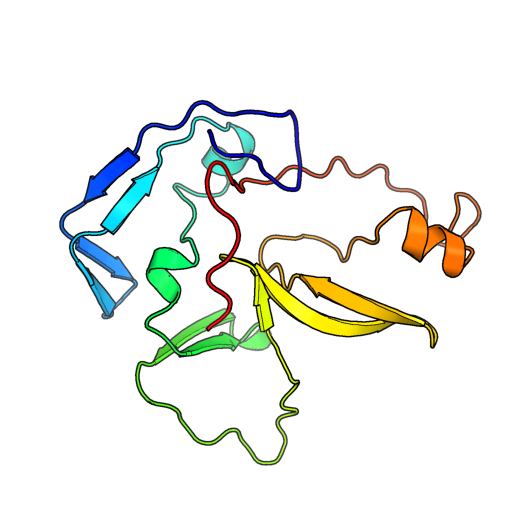.06 98 SER A O 1
ATOM 737 N N . VAL A 1 99 ? -15.973 -0.772 11.229 1.00 92.56 99 VAL A N 1
ATOM 738 C CA . VAL A 1 99 ? -15.232 -0.684 12.490 1.00 92.56 99 VAL A CA 1
ATOM 739 C C . VAL A 1 99 ? -16.242 -0.491 13.610 1.00 92.56 99 VAL A C 1
ATOM 741 O O . VAL A 1 99 ? -16.918 0.533 13.667 1.00 92.56 99 VAL A O 1
ATOM 744 N N . ASN A 1 100 ? -16.390 -1.490 14.484 1.00 91.38 100 ASN A N 1
ATOM 745 C CA . ASN A 1 100 ? -17.364 -1.492 15.586 1.00 91.38 100 ASN A CA 1
ATOM 746 C C . ASN A 1 100 ? -18.784 -1.052 15.151 1.00 91.38 100 ASN A C 1
ATOM 748 O O . ASN A 1 100 ? -19.449 -0.278 15.838 1.00 91.38 100 ASN A O 1
ATOM 752 N N . GLY A 1 101 ? -19.238 -1.506 13.976 1.00 92.38 101 GLY A N 1
ATOM 753 C CA . GLY A 1 101 ? -20.559 -1.185 13.421 1.00 92.38 101 GLY A CA 1
ATOM 754 C C . GLY A 1 101 ? -20.663 0.166 12.699 1.00 92.38 101 GLY A C 1
ATOM 755 O O . GLY A 1 101 ? -21.722 0.481 12.157 1.00 92.38 101 GLY A O 1
ATOM 756 N N . LYS A 1 102 ? -19.589 0.965 12.640 1.00 93.69 102 LYS A N 1
ATOM 757 C CA . LYS A 1 102 ? -19.508 2.180 11.814 1.00 93.69 102 LYS A CA 1
ATOM 758 C C . LYS A 1 102 ? -18.833 1.869 10.485 1.00 93.69 102 LYS A C 1
ATOM 760 O O . LYS A 1 102 ? -17.776 1.251 10.460 1.00 93.69 102 LYS A O 1
ATOM 765 N N . GLN A 1 103 ? -19.433 2.316 9.386 1.00 93.69 103 GLN A N 1
ATOM 766 C CA . GLN A 1 103 ? -18.851 2.145 8.055 1.00 93.69 103 GLN A CA 1
ATOM 767 C C . GLN A 1 103 ? -17.844 3.252 7.745 1.00 93.69 103 GLN A C 1
ATOM 769 O O . GLN A 1 103 ? -18.084 4.421 8.051 1.00 93.69 103 GLN A O 1
ATOM 774 N N . GLY A 1 104 ? -16.750 2.890 7.081 1.00 93.12 104 GLY A N 1
ATOM 775 C CA . GLY A 1 104 ? -15.778 3.822 6.525 1.00 93.12 104 GLY A CA 1
ATOM 776 C C . GLY A 1 104 ? -15.127 3.279 5.255 1.00 93.12 104 GLY A C 1
ATOM 777 O O . GLY A 1 104 ? -15.145 2.078 5.000 1.00 93.12 104 GLY A O 1
ATOM 778 N N . ASN A 1 105 ? -14.534 4.175 4.469 1.00 93.50 105 ASN A N 1
ATOM 779 C CA . ASN A 1 105 ? -13.714 3.810 3.316 1.00 93.50 105 ASN A CA 1
ATOM 780 C C . ASN A 1 105 ? -12.246 3.867 3.722 1.00 93.50 105 ASN A C 1
ATOM 782 O O . ASN A 1 105 ? -11.775 4.904 4.194 1.00 93.50 105 ASN A O 1
ATOM 786 N N . PHE A 1 106 ? -11.543 2.757 3.547 1.00 95.19 106 PHE A N 1
ATOM 787 C CA . PHE A 1 106 ? -10.165 2.594 3.987 1.00 95.19 106 PHE A CA 1
ATOM 788 C C . PHE A 1 106 ? -9.258 2.431 2.787 1.00 95.19 106 PHE A C 1
ATOM 790 O O . PHE A 1 106 ? -9.611 1.737 1.838 1.00 95.19 106 PHE A O 1
ATOM 797 N N . ILE A 1 107 ? -8.085 3.053 2.853 1.00 94.12 107 ILE A N 1
ATOM 798 C CA . ILE A 1 107 ? -7.001 2.775 1.918 1.00 94.12 107 ILE A CA 1
ATOM 799 C C . ILE A 1 107 ? -6.372 1.445 2.333 1.00 94.12 107 ILE A C 1
ATOM 801 O O . ILE A 1 107 ? -6.049 1.253 3.505 1.00 94.12 107 ILE A O 1
ATOM 805 N N . VAL A 1 108 ? -6.190 0.541 1.375 1.00 93.06 108 VAL A N 1
ATOM 806 C CA . VAL A 1 108 ? -5.343 -0.637 1.561 1.00 93.06 108 VAL A CA 1
ATOM 807 C C . VAL A 1 108 ? -3.895 -0.201 1.373 1.00 93.06 108 VAL A C 1
ATOM 809 O O . VAL A 1 108 ? -3.497 0.169 0.270 1.00 93.06 108 VAL A O 1
ATOM 812 N N . ASP A 1 109 ? -3.123 -0.238 2.455 1.00 90.88 109 ASP A N 1
ATOM 813 C CA . ASP A 1 109 ? -1.722 0.175 2.478 1.00 90.88 109 ASP A CA 1
ATOM 814 C C . ASP A 1 109 ? -0.846 -0.966 3.005 1.00 90.88 109 ASP A C 1
ATOM 816 O O . ASP A 1 109 ? -0.836 -1.270 4.197 1.00 90.88 109 ASP A O 1
ATOM 820 N N . THR A 1 110 ? -0.107 -1.617 2.105 1.00 89.56 110 THR A N 1
ATOM 821 C CA . THR A 1 110 ? 0.814 -2.707 2.459 1.00 89.56 110 THR A CA 1
ATOM 822 C C . THR A 1 110 ? 2.089 -2.213 3.147 1.00 89.56 110 THR A C 1
ATOM 824 O O . THR A 1 110 ? 2.847 -3.035 3.653 1.00 89.56 110 THR A O 1
ATOM 827 N N . GLY A 1 111 ? 2.358 -0.901 3.126 1.00 85.00 111 GLY A N 1
ATOM 828 C CA . GLY A 1 111 ? 3.499 -0.263 3.785 1.00 85.00 111 GLY A CA 1
ATOM 829 C C . GLY A 1 111 ? 3.188 0.267 5.188 1.00 85.00 111 GLY A C 1
ATOM 830 O O . GLY A 1 111 ? 4.106 0.684 5.895 1.00 85.00 111 GLY A O 1
ATOM 831 N N . ALA A 1 112 ? 1.923 0.244 5.618 1.00 85.19 112 ALA A N 1
ATOM 832 C CA . ALA A 1 112 ? 1.529 0.678 6.951 1.00 85.19 112 ALA A CA 1
ATOM 833 C C . ALA A 1 112 ? 1.807 -0.408 8.005 1.00 85.19 112 ALA A C 1
ATOM 835 O O . ALA A 1 112 ? 1.331 -1.537 7.904 1.00 85.19 112 ALA A O 1
ATOM 836 N N . VAL A 1 113 ? 2.527 -0.047 9.073 1.00 81.44 113 VAL A N 1
ATOM 837 C CA . VAL A 1 113 ? 2.804 -0.950 10.212 1.00 81.44 113 VAL A CA 1
ATOM 838 C C . VAL A 1 113 ? 1.543 -1.254 11.028 1.00 81.44 113 VAL A C 1
ATOM 840 O O . VAL A 1 113 ? 1.435 -2.306 11.653 1.00 81.44 113 VAL A O 1
ATOM 843 N N . THR A 1 114 ? 0.587 -0.329 11.051 1.00 85.38 114 THR A N 1
ATOM 844 C CA . THR A 1 114 ? -0.653 -0.461 11.817 1.00 85.38 114 THR A CA 1
ATOM 845 C C . THR A 1 114 ? -1.825 0.150 11.062 1.00 85.38 114 THR A C 1
ATOM 847 O O . THR A 1 114 ? -1.645 1.020 10.209 1.00 85.38 114 THR A O 1
ATOM 850 N N . THR A 1 115 ? -3.042 -0.279 11.400 1.00 89.12 115 THR A N 1
ATOM 851 C CA . THR A 1 115 ? -4.257 0.387 10.922 1.00 89.12 115 THR A CA 1
ATOM 852 C C . THR 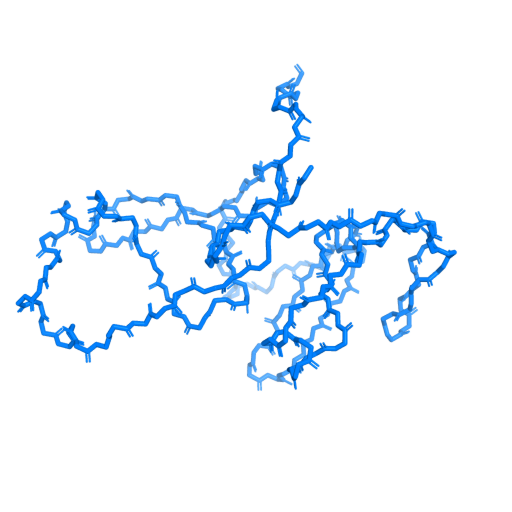A 1 115 ? -4.387 1.742 11.603 1.00 89.12 115 THR A C 1
ATOM 854 O O . THR A 1 115 ? -4.357 1.837 12.830 1.00 89.12 115 THR A O 1
ATOM 857 N N . VAL A 1 116 ? -4.571 2.790 10.806 1.00 88.94 116 VAL A N 1
ATOM 858 C CA . VAL A 1 116 ? -4.723 4.162 11.292 1.00 88.94 116 VAL A CA 1
ATOM 859 C C . VAL A 1 116 ? -6.116 4.684 10.964 1.00 88.94 116 VAL A C 1
ATOM 861 O O . VAL A 1 116 ? -6.665 4.418 9.896 1.00 88.94 116 VAL A O 1
ATOM 864 N N . LEU A 1 117 ? -6.704 5.425 11.900 1.00 90.56 117 LEU A N 1
ATOM 865 C CA . LEU A 1 117 ? -8.012 6.052 11.735 1.00 90.56 117 LEU A CA 1
ATOM 866 C C . LEU A 1 117 ? -7.854 7.563 11.636 1.00 90.56 117 LEU A C 1
ATOM 868 O O . LEU A 1 117 ? -6.981 8.157 12.269 1.00 90.56 117 LEU A O 1
ATOM 872 N N . SER A 1 118 ? -8.753 8.206 10.891 1.00 89.38 118 SER A N 1
ATOM 873 C CA . SER A 1 118 ? -8.891 9.655 10.992 1.00 89.38 118 SER A CA 1
ATOM 874 C C . SER A 1 118 ? -9.345 10.036 12.404 1.00 89.38 118 SER A C 1
ATOM 876 O O . SER A 1 118 ? -10.115 9.308 13.037 1.00 89.38 118 SER A O 1
ATOM 878 N N . HIS A 1 119 ? -8.938 11.217 12.875 1.00 87.81 119 HIS A N 1
ATOM 879 C CA . HIS A 1 119 ? -9.407 11.755 14.157 1.00 87.81 119 HIS A CA 1
ATOM 880 C C . HIS A 1 119 ? -10.943 11.795 14.247 1.00 87.81 119 HIS A C 1
ATOM 882 O O . HIS A 1 119 ? -11.505 11.554 15.310 1.00 87.81 119 HIS A O 1
ATOM 888 N N . ASN A 1 120 ? -11.633 12.045 13.126 1.00 90.69 120 ASN A N 1
ATOM 889 C CA . ASN A 1 120 ? -13.094 12.043 13.072 1.00 90.69 120 ASN A CA 1
ATOM 890 C C . ASN A 1 120 ? -13.674 10.638 13.311 1.00 90.69 120 ASN A C 1
ATOM 892 O O . ASN A 1 120 ? -14.535 10.484 14.173 1.00 90.69 120 ASN A O 1
ATOM 896 N N . MET A 1 121 ? -13.177 9.611 12.610 1.00 92.81 121 MET A N 1
ATOM 897 C CA . MET A 1 121 ? -13.633 8.230 12.815 1.00 92.81 121 MET A CA 1
ATOM 898 C C . MET A 1 121 ? -13.325 7.754 14.239 1.00 92.81 121 MET A C 1
ATOM 900 O O . MET A 1 121 ? -14.195 7.197 14.902 1.00 92.81 121 MET A O 1
ATOM 904 N N . ALA A 1 122 ? -12.122 8.037 14.747 1.00 91.94 122 ALA A N 1
ATOM 905 C CA . ALA A 1 122 ? -11.757 7.734 16.128 1.00 91.94 122 ALA A CA 1
ATOM 906 C C . ALA A 1 122 ? -12.732 8.382 17.131 1.00 91.94 122 ALA A C 1
ATOM 908 O O . ALA A 1 122 ? -13.248 7.695 18.013 1.00 91.94 122 ALA A O 1
ATOM 909 N N . ALA A 1 123 ? -13.070 9.663 16.945 1.00 90.75 123 ALA A N 1
ATOM 910 C CA . ALA A 1 123 ? -14.038 10.368 17.784 1.00 90.75 123 ALA A CA 1
ATOM 911 C C . ALA A 1 123 ? -15.452 9.763 17.704 1.00 90.75 123 ALA A C 1
ATOM 913 O O . ALA A 1 123 ? -16.092 9.581 18.738 1.00 90.75 123 ALA A O 1
ATOM 914 N N . GLN A 1 124 ? -15.929 9.391 16.510 1.00 91.69 124 GLN A N 1
ATOM 915 C CA . GLN A 1 124 ? -17.228 8.716 16.338 1.00 91.69 124 GLN A CA 1
ATOM 916 C C . GLN A 1 124 ? -17.303 7.362 17.055 1.00 91.69 124 GLN A C 1
ATOM 918 O O . GLN A 1 124 ? -18.392 6.910 17.410 1.00 91.69 124 GLN A O 1
ATOM 923 N N . LEU A 1 125 ? -16.152 6.720 17.249 1.00 91.00 125 LEU A N 1
ATOM 924 C CA . LEU A 1 125 ? -16.004 5.449 17.949 1.00 91.00 125 LEU A CA 1
ATOM 925 C C . LEU A 1 125 ? -15.706 5.618 19.446 1.00 91.00 125 LEU A C 1
ATOM 927 O O . LEU A 1 125 ? -15.574 4.622 20.153 1.00 91.00 125 LEU A O 1
ATOM 931 N N . GLY A 1 126 ? -15.575 6.855 19.936 1.00 89.69 126 GLY A N 1
ATOM 932 C CA . GLY A 1 126 ? -15.172 7.135 21.314 1.00 89.69 126 GLY A CA 1
ATOM 933 C C . GLY A 1 126 ? -13.721 6.750 21.627 1.00 89.69 126 GLY A C 1
ATOM 934 O O . GLY A 1 126 ? -13.363 6.666 22.802 1.00 89.69 126 GLY A O 1
ATOM 935 N N . ILE A 1 127 ? -12.880 6.525 20.611 1.00 89.25 127 ILE A N 1
ATOM 936 C CA . ILE A 1 127 ? -11.455 6.225 20.781 1.00 89.25 127 ILE A CA 1
ATOM 937 C C . ILE A 1 127 ? -10.740 7.503 21.217 1.00 89.25 127 ILE A C 1
ATOM 939 O O . ILE A 1 127 ? -10.789 8.527 20.535 1.00 89.25 127 ILE A O 1
ATOM 943 N N . ASN A 1 128 ? -10.092 7.449 22.375 1.00 85.00 128 ASN A N 1
ATOM 944 C CA . ASN A 1 128 ? -9.393 8.574 22.982 1.00 85.00 128 ASN A CA 1
ATOM 945 C C . ASN A 1 128 ? -8.224 8.082 23.854 1.00 85.00 128 ASN A C 1
ATOM 947 O O . ASN A 1 128 ? -7.973 6.886 23.962 1.00 85.00 128 ASN A O 1
ATOM 951 N N . GLN A 1 129 ? -7.520 9.006 24.507 1.00 79.81 129 GLN A N 1
ATOM 952 C CA . GLN A 1 129 ? -6.358 8.716 25.361 1.00 79.81 129 GLN A CA 1
ATOM 953 C C . GLN A 1 129 ? -6.616 7.728 26.519 1.00 79.81 129 GLN A C 1
ATOM 955 O O . GLN A 1 129 ? -5.670 7.175 27.073 1.00 79.81 129 GLN A O 1
ATOM 960 N N . ASN A 1 130 ? -7.879 7.499 26.894 1.00 80.81 130 ASN A N 1
ATOM 961 C CA . ASN A 1 130 ? -8.273 6.539 27.927 1.00 80.81 130 ASN A CA 1
ATOM 962 C C . ASN A 1 130 ? -8.679 5.168 27.355 1.00 80.81 130 ASN A C 1
ATOM 964 O O . ASN A 1 130 ? -9.017 4.266 28.122 1.00 80.81 130 ASN A O 1
ATOM 968 N N . THR A 1 131 ? -8.691 4.992 26.029 1.00 83.50 131 THR A N 1
ATOM 969 C CA . THR A 1 131 ? -8.997 3.702 25.403 1.00 83.50 131 THR A CA 1
ATOM 970 C C . THR A 1 131 ? -7.910 2.682 25.777 1.00 83.50 131 THR A C 1
ATOM 972 O O . THR A 1 131 ? -6.723 2.970 25.601 1.00 83.50 131 THR A O 1
ATOM 975 N N . PRO A 1 132 ? -8.267 1.492 26.304 1.00 80.19 132 PRO A N 1
ATOM 976 C CA . PRO A 1 132 ? -7.282 0.480 26.686 1.00 80.19 132 PRO A CA 1
ATOM 977 C C . PRO A 1 132 ? -6.316 0.144 25.540 1.00 80.19 132 PRO A C 1
ATO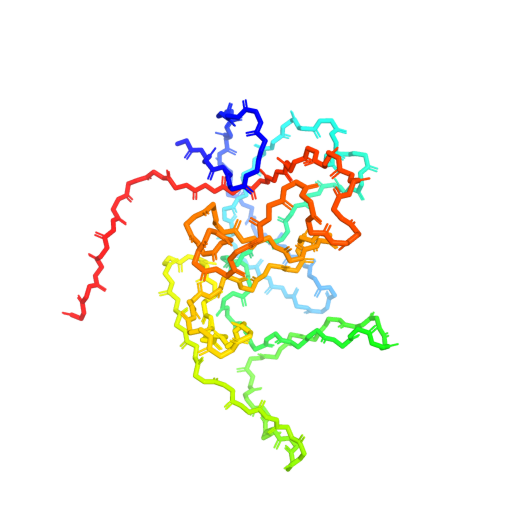M 979 O O . PRO A 1 132 ? -6.740 -0.017 24.399 1.00 80.19 132 PRO A O 1
ATOM 982 N N . GLY A 1 133 ? -5.017 0.048 25.842 1.00 73.38 133 GLY A N 1
ATOM 983 C CA . GLY A 1 133 ? -3.961 -0.217 24.852 1.00 73.38 133 GLY A CA 1
ATOM 984 C C . GLY A 1 133 ? -3.426 1.016 24.105 1.00 73.38 133 GLY A C 1
ATOM 985 O O . GLY A 1 133 ? -2.435 0.901 23.389 1.00 73.38 133 GLY A O 1
ATOM 986 N N . ALA A 1 134 ? -4.009 2.204 24.291 1.00 58.91 134 ALA A N 1
ATOM 987 C CA . ALA A 1 134 ? -3.598 3.428 23.602 1.00 58.91 134 ALA A CA 1
ATOM 988 C C . ALA A 1 134 ? -2.408 4.127 24.282 1.00 58.91 134 ALA A C 1
ATOM 990 O O . ALA A 1 134 ? -2.572 5.198 24.859 1.00 58.91 134 ALA A O 1
ATOM 991 N N . LYS A 1 135 ? -1.206 3.536 24.252 1.00 56.03 135 LYS A N 1
ATOM 992 C CA . LYS A 1 135 ? 0.025 4.241 24.667 1.00 56.03 135 LYS A CA 1
ATOM 993 C C . LYS A 1 135 ? 1.247 3.835 23.852 1.00 56.03 135 LYS A C 1
ATOM 995 O O . LYS A 1 135 ? 2.171 3.234 24.387 1.00 56.03 135 LYS A O 1
ATOM 1000 N N . ILE A 1 136 ? 1.259 4.206 22.575 1.00 58.06 136 ILE A N 1
ATOM 1001 C CA . ILE A 1 136 ? 2.503 4.424 21.828 1.00 58.06 136 ILE A CA 1
ATOM 1002 C C . ILE A 1 136 ? 2.270 5.638 20.926 1.00 58.06 136 ILE A C 1
ATOM 1004 O O . ILE A 1 136 ? 1.439 5.574 20.021 1.00 58.06 136 ILE A O 1
ATOM 1008 N N . ASP A 1 137 ? 2.990 6.734 21.170 1.00 60.88 137 ASP A N 1
ATOM 1009 C CA . ASP A 1 137 ? 3.080 7.829 20.204 1.00 60.88 137 ASP A CA 1
ATOM 1010 C C . ASP A 1 137 ? 3.937 7.342 19.035 1.00 60.88 137 ASP A C 1
ATOM 1012 O O . ASP A 1 137 ? 5.167 7.322 19.103 1.00 60.88 137 ASP A O 1
ATOM 1016 N N . LEU A 1 138 ? 3.280 6.877 17.973 1.00 60.59 138 LEU A N 1
ATOM 1017 C CA . LEU A 1 138 ? 3.956 6.469 16.751 1.00 60.59 138 LEU A CA 1
ATOM 1018 C C . LEU A 1 138 ? 3.982 7.649 15.779 1.00 60.59 138 LEU A C 1
ATOM 1020 O O . LEU A 1 138 ? 2.943 8.076 15.273 1.00 60.59 138 LEU A O 1
ATOM 1024 N N . GLY A 1 139 ? 5.177 8.159 15.485 1.00 59.91 139 GLY A N 1
ATOM 1025 C CA . GLY A 1 139 ? 5.364 9.032 14.331 1.00 59.91 139 GLY A CA 1
ATOM 1026 C C . GLY A 1 139 ? 5.071 8.247 13.052 1.00 59.91 139 GLY A C 1
ATOM 1027 O O . GLY A 1 139 ? 5.737 7.254 12.777 1.00 59.91 139 GLY A O 1
ATOM 1028 N N . ILE A 1 140 ? 4.073 8.674 12.278 1.00 61.75 140 ILE A N 1
ATOM 1029 C CA . ILE A 1 140 ? 3.759 8.072 10.977 1.00 61.75 140 ILE A CA 1
ATOM 1030 C C . ILE A 1 140 ? 4.510 8.858 9.904 1.00 61.75 140 ILE A C 1
ATOM 1032 O O . ILE A 1 140 ? 4.277 10.057 9.740 1.00 61.75 140 ILE A O 1
ATOM 1036 N N . ALA A 1 141 ? 5.392 8.177 9.173 1.00 65.25 141 ALA A N 1
ATOM 1037 C CA . ALA A 1 141 ? 6.099 8.686 8.002 1.00 65.25 141 ALA A CA 1
ATOM 1038 C C . ALA A 1 141 ? 5.806 7.798 6.785 1.00 65.25 141 ALA A C 1
ATOM 1040 O O . ALA A 1 141 ? 5.611 6.596 6.942 1.00 65.25 141 ALA A O 1
ATOM 1041 N N . GLY A 1 142 ? 5.755 8.379 5.587 1.00 67.50 142 GLY A N 1
ATOM 1042 C CA . GLY A 1 142 ? 5.417 7.656 4.368 1.00 67.50 142 GLY A CA 1
ATOM 1043 C C . GLY A 1 142 ? 5.721 8.458 3.108 1.00 67.50 142 GLY A C 1
ATOM 1044 O O . GLY A 1 142 ? 5.640 9.684 3.077 1.00 67.50 142 GLY A O 1
ATOM 1045 N N . VAL A 1 143 ? 6.055 7.753 2.033 1.00 65.75 143 VAL A N 1
ATOM 1046 C CA . VAL A 1 143 ? 6.201 8.361 0.709 1.00 65.75 143 VAL A CA 1
ATOM 1047 C C . VAL A 1 143 ? 4.882 8.201 -0.035 1.00 65.75 143 VAL A C 1
ATOM 1049 O O . VAL A 1 143 ? 4.387 7.098 -0.236 1.00 65.75 143 VAL A O 1
ATOM 1052 N N . GLY A 1 144 ? 4.321 9.310 -0.491 1.00 63.19 144 GLY A N 1
ATOM 1053 C CA . GLY A 1 144 ? 3.164 9.342 -1.384 1.00 63.19 144 GLY A CA 1
ATOM 1054 C C . GLY A 1 144 ? 3.143 10.679 -2.106 1.00 63.19 144 GLY A C 1
ATOM 1055 O O . GLY A 1 144 ? 3.920 11.561 -1.752 1.00 63.19 144 GLY A O 1
ATOM 1056 N N . GLY A 1 145 ? 2.315 10.860 -3.135 1.00 56.44 145 GLY A N 1
ATOM 1057 C CA . GLY A 1 145 ? 2.228 12.182 -3.739 1.00 56.44 145 GLY A CA 1
ATOM 1058 C C . GLY A 1 145 ? 1.143 12.453 -4.744 1.00 56.44 145 GLY A C 1
ATOM 1059 O O . GLY A 1 145 ? 0.805 11.603 -5.557 1.00 56.44 145 GLY A O 1
ATOM 1060 N N . PHE A 1 146 ? 0.656 13.696 -4.690 1.00 50.81 146 PHE A N 1
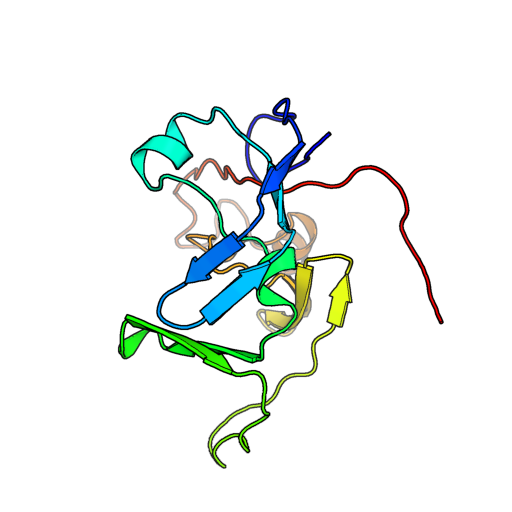ATOM 1061 C CA . PHE A 1 146 ? -0.289 14.267 -5.634 1.00 50.81 146 PHE A CA 1
ATOM 1062 C C . PHE A 1 146 ? 0.009 15.747 -5.904 1.00 50.81 146 PHE A C 1
ATOM 1064 O O . PHE A 1 146 ? 0.029 16.552 -4.977 1.00 50.81 146 PHE A O 1
ATOM 1071 N N . GLU A 1 147 ? 0.144 16.128 -7.173 1.00 42.47 147 GLU A N 1
ATOM 1072 C CA . GLU A 1 147 ? -0.116 17.501 -7.610 1.00 42.47 147 GLU A CA 1
ATOM 1073 C C . GLU A 1 147 ? -0.621 17.490 -9.063 1.00 42.47 147 GLU A C 1
ATOM 1075 O O . GLU A 1 147 ? 0.092 17.038 -9.955 1.00 42.47 147 GLU A O 1
ATOM 1080 N N . GLY A 1 148 ? -1.842 17.993 -9.291 1.00 41.88 148 GLY A N 1
ATOM 1081 C CA . GLY A 1 148 ? -2.367 18.322 -10.625 1.00 41.88 148 GLY A CA 1
ATOM 1082 C C . GLY A 1 148 ? -3.332 17.308 -11.262 1.00 41.88 148 GLY A C 1
ATOM 1083 O O . GLY A 1 148 ? -2.908 16.362 -11.910 1.00 41.88 148 GLY A O 1
ATOM 1084 N N . ILE A 1 149 ? -4.629 17.646 -11.183 1.00 34.47 149 ILE A N 1
ATOM 1085 C CA . ILE A 1 149 ? -5.840 17.075 -11.823 1.00 34.47 149 ILE A CA 1
ATOM 1086 C C . ILE A 1 149 ? -6.461 15.835 -11.154 1.00 34.47 149 ILE A C 1
ATOM 1088 O O . ILE A 1 149 ? -6.041 14.695 -11.320 1.00 34.47 149 ILE A O 1
ATOM 1092 N N . VAL A 1 150 ? -7.560 16.108 -10.444 1.00 39.22 150 VAL A N 1
ATOM 1093 C CA . VAL A 1 150 ? -8.614 15.167 -10.053 1.00 39.22 150 VAL A CA 1
ATOM 1094 C C . VAL A 1 150 ? -9.688 15.165 -11.156 1.00 39.22 150 VAL A C 1
ATOM 1096 O O . VAL A 1 150 ? -10.066 16.228 -11.642 1.00 39.22 150 VAL A O 1
ATOM 1099 N N . LEU A 1 151 ? -10.186 13.962 -11.473 1.00 28.89 151 LEU A N 1
ATOM 1100 C CA . LEU A 1 151 ? -11.341 13.589 -12.314 1.00 28.89 151 LEU A CA 1
ATOM 1101 C C . LEU A 1 151 ? -11.136 13.569 -13.839 1.00 28.89 151 LEU A C 1
ATOM 1103 O O . LEU A 1 151 ? -11.247 14.576 -14.530 1.00 28.89 151 LEU A O 1
ATOM 1107 N N . LYS A 1 152 ? -11.093 12.349 -14.383 1.00 28.14 152 LYS A N 1
ATOM 1108 C CA . LYS A 1 152 ? -12.153 11.972 -15.322 1.00 28.14 152 LYS A CA 1
ATOM 1109 C C . LYS A 1 152 ? -13.121 11.028 -14.609 1.00 28.14 152 LYS A C 1
ATOM 1111 O O . LYS A 1 152 ? -12.822 9.856 -14.410 1.00 28.14 152 LYS A O 1
ATOM 1116 N N . VAL A 1 153 ? -14.259 11.579 -14.184 1.00 27.61 153 VAL A N 1
ATOM 1117 C CA . VAL A 1 153 ? -15.537 10.840 -14.234 1.00 27.61 153 VAL A CA 1
ATOM 1118 C C . VAL A 1 153 ? -15.772 10.521 -15.723 1.00 27.61 153 VAL A C 1
ATOM 1120 O O . VAL A 1 153 ? -15.310 11.336 -16.526 1.00 27.61 153 VAL A O 1
ATOM 1123 N N . PRO A 1 154 ? -16.370 9.368 -16.089 1.00 41.28 154 PRO A N 1
ATOM 1124 C CA . PRO A 1 154 ? -16.556 8.907 -17.471 1.00 41.28 154 PRO A CA 1
ATOM 1125 C C . PRO A 1 154 ? -16.752 9.998 -18.528 1.00 41.28 154 PRO A C 1
ATOM 1127 O O . PRO A 1 154 ? -17.582 10.905 -18.295 1.00 41.28 154 PRO A O 1
#

Sequence (154 aa):
MVYGIGGAGKVDTKLYGVKEIAVGDVKIKNIPVGTFNDPLVSQLADGILGTAALSDFIITVNYPANQLELSRKRQPAPATTEVLPAWYFSNLLLVPVSVNGKQGNFIVDTGAVTTVLSHNMAAQLGINQNTPGAKIDLGIAGVGGFEGIVLKVP